Protein AF-X1B8R7-F1 (afdb_monomer_lite)

Radius of gyration: 19.75 Å; chains: 1; bounding box: 43×47×50 Å

InterPro domains:
  IPR026002 L-2-amino-thiazoline-4-carboxylic acid hydrolase-like [PF14196] (26-84)

Organism: NCBI:txid412755

Structure (mmCIF, N/CA/C/O backbone):
data_AF-X1B8R7-F1
#
_entry.id   AF-X1B8R7-F1
#
loop_
_atom_site.group_PDB
_atom_site.id
_atom_site.type_symbol
_atom_site.label_atom_id
_atom_site.label_alt_id
_atom_site.label_comp_id
_atom_site.label_asym_id
_atom_site.label_entity_id
_atom_site.label_seq_id
_atom_site.pdbx_PDB_ins_code
_atom_site.Cartn_x
_atom_site.Cartn_y
_atom_site.Cartn_z
_atom_site.occupancy
_atom_site.B_iso_or_equiv
_atom_site.auth_seq_id
_atom_site.auth_comp_id
_atom_site.auth_asym_id
_atom_site.auth_atom_id
_atom_site.pdbx_PDB_model_num
ATOM 1 N N . MET A 1 1 ? 2.877 19.236 -32.279 1.00 62.69 1 MET A N 1
ATOM 2 C CA . MET A 1 1 ? 3.979 18.248 -32.244 1.00 62.69 1 MET A CA 1
ATOM 3 C C . MET A 1 1 ? 5.195 18.823 -31.528 1.00 62.69 1 MET A C 1
ATOM 5 O O . MET A 1 1 ? 5.650 18.179 -30.599 1.00 62.69 1 MET A O 1
ATOM 9 N N . GLU A 1 2 ? 5.627 20.045 -31.859 1.00 82.81 2 GLU A N 1
ATOM 10 C CA . GLU A 1 2 ? 6.713 20.785 -31.177 1.00 82.81 2 GLU A CA 1
ATOM 11 C C . GLU A 1 2 ? 6.527 20.886 -29.648 1.00 82.81 2 GLU A C 1
ATOM 13 O O . GLU A 1 2 ? 7.369 20.405 -28.902 1.00 82.81 2 GLU A O 1
ATOM 18 N N . TYR A 1 3 ? 5.342 21.305 -29.181 1.00 85.94 3 TYR A N 1
ATOM 19 C CA . TYR A 1 3 ? 5.014 21.382 -27.745 1.00 85.94 3 TYR A CA 1
ATOM 20 C C . TYR A 1 3 ? 5.237 20.076 -26.959 1.00 85.94 3 TYR A C 1
ATOM 22 O O . TYR A 1 3 ? 5.686 20.094 -25.817 1.00 85.94 3 TYR A O 1
ATOM 30 N N . ILE A 1 4 ? 4.910 18.921 -27.552 1.00 87.62 4 ILE A N 1
ATOM 31 C CA . ILE A 1 4 ? 5.104 17.629 -26.877 1.00 87.62 4 ILE A CA 1
ATOM 32 C C . ILE A 1 4 ? 6.595 17.272 -26.820 1.00 87.62 4 ILE A C 1
ATOM 34 O O . ILE A 1 4 ? 7.027 16.690 -25.829 1.00 87.62 4 ILE A O 1
ATOM 38 N N . GLY A 1 5 ? 7.377 17.646 -27.840 1.00 88.88 5 GLY A N 1
ATOM 39 C CA . GLY A 1 5 ? 8.835 17.500 -27.840 1.00 88.88 5 GLY A CA 1
ATOM 40 C C . GLY A 1 5 ? 9.480 18.281 -26.696 1.00 88.88 5 GLY A C 1
ATOM 41 O O . GLY A 1 5 ? 10.147 17.679 -25.856 1.00 88.88 5 GLY A O 1
ATOM 42 N N . ASP A 1 6 ? 9.158 19.572 -26.580 1.00 91.88 6 ASP A N 1
ATOM 43 C CA . ASP A 1 6 ? 9.687 20.452 -25.529 1.00 91.88 6 ASP A CA 1
ATOM 44 C C . ASP A 1 6 ? 9.392 19.918 -24.118 1.00 91.88 6 ASP A C 1
ATOM 46 O O . ASP A 1 6 ? 10.252 19.921 -23.235 1.00 91.88 6 ASP A O 1
ATOM 50 N N . VAL A 1 7 ? 8.179 19.396 -23.896 1.00 89.06 7 VAL A N 1
ATOM 51 C CA . VAL A 1 7 ? 7.784 18.797 -22.610 1.00 89.06 7 VAL A CA 1
ATOM 52 C C . VAL A 1 7 ? 8.625 17.561 -22.278 1.00 89.06 7 VAL A C 1
ATOM 54 O O . VAL A 1 7 ? 8.978 17.346 -21.114 1.00 89.06 7 VAL A O 1
ATOM 57 N N . LEU A 1 8 ? 8.935 16.720 -23.266 1.00 87.75 8 LEU A N 1
ATOM 58 C CA . LEU A 1 8 ? 9.739 15.516 -23.053 1.00 87.75 8 LEU A CA 1
ATOM 59 C C . LEU A 1 8 ? 11.201 15.856 -22.745 1.00 87.75 8 LEU A C 1
ATOM 61 O O . LEU A 1 8 ? 11.797 15.212 -21.875 1.00 87.75 8 LEU A O 1
ATOM 65 N N . ASP A 1 9 ? 11.751 16.877 -23.397 1.00 91.06 9 ASP A N 1
ATOM 66 C CA . ASP A 1 9 ? 13.119 17.341 -23.158 1.00 91.06 9 ASP A CA 1
ATOM 67 C C . ASP A 1 9 ? 13.256 17.964 -21.768 1.00 91.06 9 ASP A C 1
ATOM 69 O O . ASP A 1 9 ? 14.104 17.534 -20.982 1.00 91.06 9 ASP A O 1
ATOM 73 N N . GLN A 1 10 ? 12.320 18.834 -21.378 1.00 88.19 10 GLN A N 1
ATOM 74 C CA . GLN A 1 10 ? 12.262 19.376 -20.017 1.00 88.19 10 GLN A CA 1
ATOM 75 C C . GLN A 1 10 ? 12.130 18.269 -18.961 1.00 88.19 10 GLN A C 1
ATOM 77 O O . GLN A 1 10 ? 12.821 18.278 -17.941 1.00 88.19 10 GLN A O 1
ATOM 82 N N . ARG A 1 11 ? 11.276 17.258 -19.186 1.00 85.75 11 ARG A N 1
ATOM 83 C CA . ARG A 1 11 ? 11.148 16.119 -18.255 1.00 85.75 11 ARG A CA 1
ATOM 84 C C . ARG A 1 11 ? 12.451 15.334 -18.113 1.00 85.75 11 ARG A C 1
ATOM 86 O O . ARG A 1 11 ? 12.749 14.866 -17.011 1.00 85.75 11 ARG A O 1
ATOM 93 N N . ARG A 1 12 ? 13.213 15.193 -19.199 1.00 86.06 12 ARG A N 1
ATOM 94 C CA . ARG A 1 12 ? 14.514 14.514 -19.205 1.00 86.06 12 ARG A CA 1
ATOM 95 C C . ARG A 1 12 ? 15.561 15.310 -18.430 1.00 86.06 12 ARG A C 1
ATOM 97 O O . ARG A 1 12 ? 16.251 14.727 -17.594 1.00 86.06 12 ARG A O 1
ATOM 104 N N . GLU A 1 13 ? 15.640 16.621 -18.651 1.00 90.38 13 GLU A N 1
ATOM 105 C CA . GLU A 1 13 ? 16.542 17.526 -17.925 1.00 90.38 13 GLU A CA 1
ATOM 106 C C . GLU A 1 13 ? 16.266 17.536 -16.421 1.00 90.38 13 GLU A C 1
ATOM 108 O O . GLU A 1 13 ? 17.189 17.499 -15.606 1.00 90.38 13 GLU A O 1
ATOM 113 N N . LEU A 1 14 ? 14.987 17.506 -16.041 1.00 88.44 14 LEU A N 1
ATOM 114 C CA . LEU A 1 14 ? 14.569 17.525 -14.645 1.00 88.44 14 LEU A CA 1
ATOM 115 C C . LEU A 1 14 ? 14.892 16.232 -13.887 1.00 88.44 14 LEU A C 1
ATOM 117 O O . LEU A 1 14 ? 14.830 16.252 -12.660 1.00 88.44 14 LEU A O 1
ATOM 121 N N . LYS A 1 15 ? 15.222 15.120 -14.563 1.00 82.50 15 LYS A N 1
ATOM 122 C CA . LYS A 1 15 ? 15.656 13.839 -13.956 1.00 82.50 15 LYS A CA 1
ATOM 123 C C . LYS A 1 15 ? 14.833 13.396 -12.735 1.00 82.50 15 LYS A C 1
ATOM 125 O O . LYS A 1 15 ? 15.373 12.887 -11.757 1.00 82.50 15 LYS A O 1
ATOM 130 N N . GLY A 1 16 ? 13.521 13.614 -12.758 1.00 77.06 16 GLY A N 1
ATOM 131 C CA . GLY A 1 16 ? 12.659 13.221 -11.641 1.00 77.06 16 GLY A CA 1
ATOM 132 C C . GLY A 1 16 ? 12.636 14.181 -10.440 1.00 77.06 16 GLY A C 1
ATOM 133 O O . GLY A 1 16 ? 11.981 13.866 -9.455 1.00 77.06 16 GLY A O 1
ATOM 134 N N . LYS A 1 17 ? 13.280 15.356 -10.500 1.00 81.44 17 LYS A N 1
ATOM 135 C CA . LYS A 1 17 ? 13.428 16.316 -9.381 1.00 81.44 17 LYS A CA 1
ATOM 136 C C . LYS A 1 17 ? 12.121 16.675 -8.663 1.00 81.44 17 LYS A C 1
ATOM 138 O O . LYS A 1 17 ? 12.133 16.889 -7.457 1.00 81.44 17 LYS A O 1
ATOM 143 N N . TYR A 1 18 ? 11.011 16.746 -9.394 1.00 83.38 18 TYR A N 1
ATOM 144 C CA . TYR A 1 18 ? 9.689 17.091 -8.854 1.00 83.38 18 TYR A CA 1
ATOM 145 C C . TYR A 1 18 ? 8.730 15.896 -8.772 1.00 83.38 18 TYR A C 1
ATOM 147 O O . TYR A 1 18 ? 7.546 16.068 -8.499 1.00 83.38 18 TYR A O 1
ATOM 155 N N . TYR A 1 19 ? 9.218 14.683 -9.026 1.00 81.81 19 TYR A N 1
ATOM 156 C CA . TYR A 1 19 ? 8.396 13.482 -9.001 1.00 81.81 19 TYR A CA 1
ATOM 157 C C . TYR A 1 19 ? 8.392 12.904 -7.592 1.00 81.81 19 TYR A C 1
ATOM 159 O O . TYR A 1 19 ? 9.436 12.565 -7.039 1.00 81.81 19 TYR A O 1
ATOM 167 N N . THR A 1 20 ? 7.204 12.728 -7.022 1.00 81.19 20 THR A N 1
ATOM 168 C CA . THR A 1 20 ? 7.044 11.821 -5.888 1.00 81.19 20 THR A CA 1
ATOM 169 C C . THR A 1 20 ? 7.145 10.387 -6.416 1.00 81.19 20 THR A C 1
ATOM 171 O O . THR A 1 20 ? 6.401 10.041 -7.338 1.00 81.19 20 THR A O 1
ATOM 174 N N . PRO A 1 21 ? 8.043 9.538 -5.882 1.00 84.12 21 PRO A N 1
ATOM 175 C CA . PRO A 1 21 ? 8.091 8.127 -6.256 1.00 84.12 21 PRO A CA 1
ATOM 176 C C . PRO A 1 21 ? 6.720 7.470 -6.073 1.00 84.12 21 PRO A C 1
ATOM 178 O O . PRO A 1 21 ? 5.996 7.824 -5.144 1.00 84.12 21 PRO A O 1
ATOM 181 N N . GLY A 1 22 ? 6.373 6.491 -6.914 1.00 83.88 22 GLY A N 1
ATOM 182 C CA . GLY A 1 22 ? 5.041 5.869 -6.897 1.00 83.88 22 GLY A CA 1
ATOM 183 C C . GLY A 1 22 ? 4.622 5.354 -5.514 1.00 83.88 22 GLY A C 1
ATOM 184 O O . GLY A 1 22 ? 3.498 5.597 -5.084 1.00 83.88 22 GLY A O 1
ATOM 185 N N . PHE A 1 23 ? 5.552 4.747 -4.768 1.00 84.19 23 PHE A N 1
ATOM 186 C CA . PHE A 1 23 ? 5.307 4.315 -3.388 1.00 84.19 23 PHE A CA 1
ATOM 187 C C . PHE A 1 23 ? 5.027 5.493 -2.440 1.00 84.19 23 PHE A C 1
ATOM 189 O O . PHE A 1 23 ? 4.129 5.421 -1.605 1.00 84.19 23 PHE A O 1
ATOM 196 N N . GLY A 1 24 ? 5.741 6.610 -2.607 1.00 87.62 24 GLY A N 1
ATOM 197 C CA . GLY A 1 24 ? 5.499 7.842 -1.856 1.00 87.62 24 GLY A CA 1
ATOM 198 C C . GLY A 1 24 ? 4.132 8.457 -2.162 1.00 87.62 24 GLY A C 1
ATOM 199 O O . GLY A 1 24 ? 3.434 8.877 -1.242 1.00 87.62 24 GLY A O 1
ATOM 200 N N . LEU A 1 25 ? 3.710 8.452 -3.429 1.00 89.88 25 LEU A N 1
ATOM 201 C CA . LEU A 1 25 ? 2.380 8.923 -3.823 1.00 89.88 25 LEU A CA 1
ATOM 202 C C . LEU A 1 25 ? 1.278 8.021 -3.241 1.00 89.88 25 LEU A C 1
ATOM 204 O O . LEU A 1 25 ? 0.294 8.517 -2.695 1.00 89.88 25 LEU A O 1
ATOM 208 N N . GLY A 1 26 ? 1.477 6.699 -3.281 1.00 91.62 26 GLY A N 1
ATOM 209 C CA . GLY A 1 26 ? 0.581 5.728 -2.649 1.00 91.62 26 GLY A CA 1
ATOM 210 C C . GLY A 1 26 ? 0.469 5.926 -1.134 1.00 91.62 26 GLY A C 1
ATOM 211 O O . GLY A 1 26 ? -0.635 5.929 -0.596 1.00 91.62 26 GLY A O 1
ATOM 212 N N . ALA A 1 27 ? 1.587 6.18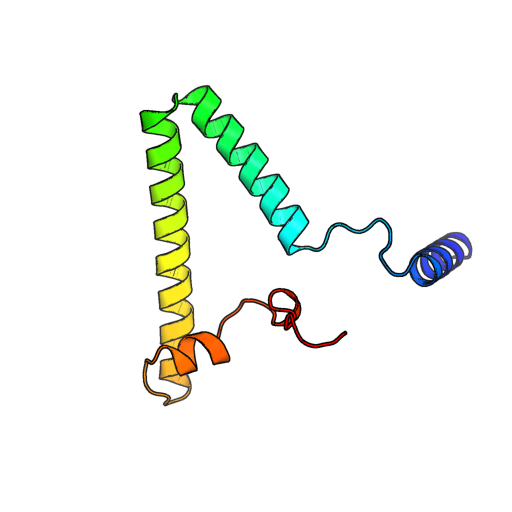1 -0.448 1.00 93.00 27 ALA A N 1
ATOM 213 C CA . ALA A 1 27 ? 1.596 6.468 0.986 1.00 93.00 27 ALA A CA 1
ATOM 214 C C . ALA A 1 27 ? 0.836 7.764 1.333 1.00 93.00 27 ALA A C 1
ATOM 216 O O . ALA A 1 27 ? 0.111 7.805 2.327 1.00 93.00 27 ALA A O 1
ATOM 217 N N . GLN A 1 28 ? 0.950 8.812 0.508 1.00 95.25 28 GLN A N 1
ATOM 218 C CA . GLN A 1 28 ? 0.183 10.054 0.681 1.00 95.25 28 GLN A CA 1
ATOM 219 C C . GLN A 1 28 ? -1.324 9.834 0.503 1.00 95.25 28 GLN A C 1
ATOM 221 O O . GLN A 1 28 ? -2.118 10.342 1.303 1.00 95.25 28 GLN A O 1
ATOM 226 N N . LEU A 1 29 ? -1.718 9.054 -0.509 1.00 96.88 29 LEU A N 1
ATOM 227 C CA . LEU A 1 29 ? -3.112 8.672 -0.730 1.00 96.88 29 LEU A CA 1
ATOM 228 C C . LEU A 1 29 ? -3.659 7.876 0.463 1.00 96.88 29 LEU A C 1
ATOM 230 O O . LEU A 1 29 ? -4.689 8.250 1.024 1.00 96.88 29 LEU A O 1
ATOM 234 N N . PHE A 1 30 ? -2.935 6.839 0.897 1.00 96.94 30 PHE A N 1
ATOM 235 C CA . PHE A 1 30 ? -3.309 6.024 2.053 1.00 96.94 30 PHE A CA 1
ATOM 236 C C . PHE A 1 30 ? -3.436 6.871 3.326 1.00 96.94 30 PHE A C 1
ATOM 238 O O . PHE A 1 30 ? -4.445 6.787 4.020 1.00 96.94 30 PHE A O 1
ATOM 245 N N . SER A 1 31 ? -2.466 7.751 3.602 1.00 97.62 31 SER A N 1
ATOM 246 C CA . SER A 1 31 ? -2.507 8.649 4.763 1.00 97.62 31 SER A CA 1
ATOM 247 C C . SER A 1 31 ? -3.725 9.571 4.736 1.00 97.62 31 SER A C 1
ATOM 249 O O . SER A 1 31 ? -4.379 9.771 5.759 1.00 97.62 31 SER A O 1
ATOM 251 N N . THR A 1 32 ? -4.052 10.122 3.566 1.00 98.31 32 THR A N 1
ATOM 252 C CA . THR A 1 32 ? -5.233 10.974 3.397 1.00 98.31 32 THR A CA 1
ATOM 253 C C . THR A 1 32 ? -6.510 10.188 3.682 1.00 98.31 32 THR A C 1
ATOM 255 O O . THR A 1 32 ? -7.321 10.626 4.496 1.00 98.31 32 THR A O 1
ATOM 258 N N . MET A 1 33 ? -6.665 8.999 3.096 1.00 98.31 33 MET A N 1
ATOM 259 C CA . MET A 1 33 ? -7.814 8.129 3.366 1.00 98.31 33 MET A CA 1
ATOM 260 C C . MET A 1 33 ? -7.932 7.757 4.848 1.00 98.31 33 MET A C 1
ATOM 262 O O . MET A 1 33 ? -8.996 7.944 5.435 1.00 98.31 33 MET A O 1
ATOM 266 N N . ALA A 1 34 ? -6.843 7.298 5.467 1.00 98.19 34 ALA A N 1
ATOM 267 C CA . ALA A 1 34 ? -6.802 6.920 6.877 1.00 98.19 34 ALA A CA 1
ATOM 268 C C . ALA A 1 34 ? -7.250 8.072 7.791 1.00 98.19 34 ALA A C 1
ATOM 270 O O . ALA A 1 34 ? -8.093 7.886 8.668 1.00 98.19 34 ALA A O 1
ATOM 271 N N . LYS A 1 35 ? -6.770 9.297 7.533 1.00 98.44 35 LYS A N 1
ATOM 272 C CA . LYS A 1 35 ? -7.211 10.499 8.260 1.00 98.44 35 LYS A CA 1
ATOM 273 C C . LYS A 1 35 ? -8.713 10.731 8.133 1.00 98.44 35 LYS A C 1
ATOM 275 O O . LYS A 1 35 ? -9.351 11.098 9.115 1.00 98.44 35 LYS A O 1
ATOM 280 N N . HIS A 1 36 ? -9.282 10.541 6.944 1.00 98.62 36 HIS A N 1
ATOM 281 C CA . HIS A 1 36 ? -10.721 10.694 6.734 1.00 98.62 36 HIS A CA 1
ATOM 282 C C . HIS A 1 36 ? -11.536 9.628 7.474 1.00 98.62 36 HIS A C 1
ATOM 284 O O . HIS A 1 36 ? -12.563 9.970 8.061 1.00 98.62 36 HIS A O 1
ATOM 290 N N . VAL A 1 37 ? -11.067 8.378 7.493 1.00 98.62 37 VAL A N 1
ATOM 291 C CA . VAL A 1 37 ? -11.699 7.278 8.238 1.00 98.62 37 VAL A CA 1
ATOM 292 C C . VAL A 1 37 ? -11.694 7.572 9.738 1.00 98.62 37 VAL A C 1
ATOM 294 O O . VAL A 1 37 ? -12.759 7.635 10.348 1.00 98.62 37 VAL A O 1
ATOM 297 N N . VAL A 1 38 ? -10.525 7.872 10.313 1.00 98.56 38 VAL A N 1
ATOM 298 C CA . VAL A 1 38 ? -10.389 8.195 11.744 1.00 98.56 38 VAL A CA 1
ATOM 299 C C . VAL A 1 38 ? -11.192 9.438 12.119 1.00 98.56 38 VAL A C 1
ATOM 301 O O . VAL A 1 38 ? -11.874 9.457 13.138 1.00 98.56 38 VAL A O 1
ATOM 304 N N . LYS A 1 39 ? -11.196 10.477 11.276 1.00 98.56 39 LYS A N 1
ATOM 305 C CA . LYS A 1 39 ? -12.016 11.675 11.510 1.00 98.56 39 LYS A CA 1
ATOM 306 C C . LYS A 1 39 ? -13.514 11.357 11.562 1.00 98.56 39 LYS A C 1
ATOM 308 O O . LYS A 1 39 ? -14.253 12.062 12.246 1.00 98.56 39 LYS A O 1
ATOM 313 N N . LYS A 1 40 ? -13.975 10.356 10.806 1.00 98.62 40 LYS A N 1
ATOM 314 C CA . LYS A 1 40 ? -15.395 10.005 10.696 1.00 98.62 40 LYS A CA 1
ATOM 315 C C . LYS A 1 40 ? -15.862 9.047 11.794 1.00 98.62 40 LYS A C 1
ATOM 317 O O . LYS A 1 40 ? -16.978 9.229 12.271 1.00 98.62 40 LYS A O 1
ATOM 322 N N . LEU A 1 41 ? -15.044 8.058 12.147 1.00 98.44 41 LEU A N 1
ATOM 323 C CA . LEU A 1 41 ? -15.387 6.975 13.082 1.00 98.44 41 LEU A CA 1
ATOM 324 C C . LEU A 1 41 ? -14.808 7.186 14.491 1.00 98.44 41 LEU A C 1
ATOM 326 O O . LEU A 1 41 ? -15.191 6.514 15.438 1.00 98.44 41 LEU A O 1
ATOM 330 N N . GLY A 1 42 ? -13.900 8.147 14.647 1.00 98.44 42 GLY A N 1
ATOM 331 C CA . GLY A 1 42 ? -13.122 8.329 15.865 1.00 98.44 42 GLY A CA 1
ATOM 332 C C . GLY A 1 42 ? -11.863 7.451 15.890 1.00 98.44 42 GLY A C 1
ATOM 333 O O . GLY A 1 42 ? -11.681 6.600 15.015 1.00 98.44 42 GLY A O 1
ATOM 334 N N . PRO A 1 43 ? -10.966 7.677 16.868 1.00 97.12 43 PRO A N 1
ATOM 335 C CA . PRO A 1 43 ? -9.682 6.981 16.946 1.00 97.12 43 PRO A CA 1
ATOM 336 C C . PRO A 1 43 ? -9.827 5.463 17.052 1.00 97.12 43 PRO A C 1
ATOM 338 O O . PRO A 1 43 ? -9.243 4.748 16.254 1.00 97.12 43 PRO A O 1
ATOM 341 N N . GLU A 1 44 ? -10.653 4.965 17.972 1.00 98.19 44 GLU A N 1
ATOM 342 C CA . GLU A 1 44 ? -10.750 3.528 18.249 1.00 98.19 44 GLU A CA 1
ATOM 343 C C . GLU A 1 44 ? -11.323 2.733 17.065 1.00 98.19 44 GLU A C 1
ATOM 345 O O . GLU A 1 44 ? -10.657 1.856 16.517 1.00 98.19 44 GLU A O 1
ATOM 350 N N . GLU A 1 45 ? -12.541 3.057 16.624 1.00 98.44 45 GLU A N 1
ATOM 351 C CA . GLU A 1 45 ? -13.195 2.347 15.518 1.00 98.44 45 GLU A CA 1
ATOM 352 C C . GLU A 1 45 ? -12.469 2.584 14.185 1.00 98.44 45 GLU A C 1
ATOM 354 O O . GLU A 1 45 ? -12.282 1.656 13.398 1.00 98.44 45 GLU A O 1
ATOM 359 N N . GLY A 1 46 ? -12.005 3.813 13.940 1.00 98.56 46 GLY A N 1
ATOM 360 C CA . GLY A 1 46 ? -11.292 4.160 12.717 1.00 98.56 46 GLY A CA 1
ATOM 361 C C . GLY A 1 46 ? -9.942 3.457 12.585 1.00 98.56 46 GLY A C 1
ATOM 362 O O . GLY A 1 46 ? -9.633 2.946 11.509 1.00 98.56 46 GLY A O 1
ATOM 363 N N . GLU A 1 47 ? -9.140 3.408 13.653 1.00 98.38 47 GLU A N 1
ATOM 364 C CA . GLU A 1 47 ? -7.850 2.707 13.641 1.00 98.38 47 GLU A CA 1
ATOM 365 C C . GLU A 1 47 ? -8.030 1.193 13.516 1.00 98.38 47 GLU A C 1
ATOM 367 O O . GLU A 1 47 ? -7.303 0.568 12.741 1.00 98.38 47 GLU A O 1
ATOM 372 N N . ASN A 1 48 ? -9.026 0.615 14.198 1.00 98.62 48 ASN A N 1
ATOM 373 C CA . ASN A 1 48 ? -9.350 -0.806 14.063 1.00 98.62 48 ASN A CA 1
ATOM 374 C C . ASN A 1 48 ? -9.757 -1.153 12.625 1.00 98.62 48 ASN A C 1
ATOM 376 O O . ASN A 1 48 ? -9.191 -2.074 12.042 1.00 98.62 48 ASN A O 1
ATOM 380 N N . LEU A 1 49 ? -10.637 -0.360 12.003 1.00 98.56 49 LEU A N 1
ATOM 381 C CA . LEU A 1 49 ? -11.041 -0.583 10.612 1.00 98.56 49 LEU A CA 1
ATOM 382 C C . LEU A 1 49 ? -9.854 -0.499 9.639 1.00 98.56 49 LEU A C 1
ATOM 384 O O . LEU A 1 49 ? -9.741 -1.300 8.711 1.00 98.56 49 LEU A O 1
ATOM 388 N N . ILE A 1 50 ? -8.956 0.471 9.835 1.00 98.44 50 ILE A N 1
ATOM 389 C CA . ILE A 1 50 ? -7.748 0.597 9.008 1.00 98.44 50 ILE A CA 1
ATOM 390 C C . ILE A 1 50 ? -6.841 -0.620 9.195 1.00 98.44 50 ILE A C 1
ATOM 392 O O . ILE A 1 50 ? -6.303 -1.131 8.212 1.00 98.44 50 ILE A O 1
ATOM 396 N N . LYS A 1 51 ? -6.658 -1.080 10.436 1.00 98.19 51 LYS A N 1
ATOM 397 C CA . LYS A 1 51 ? -5.845 -2.256 10.745 1.00 98.19 51 LYS A CA 1
ATOM 398 C C . LYS A 1 51 ? -6.390 -3.499 10.043 1.00 98.19 51 LYS A C 1
ATOM 400 O O . LYS A 1 51 ? -5.614 -4.177 9.373 1.00 98.19 51 LYS A O 1
ATOM 405 N N . ASP A 1 52 ? -7.694 -3.739 10.137 1.00 98.44 52 ASP A N 1
ATOM 406 C CA . ASP A 1 52 ? -8.348 -4.888 9.508 1.00 98.44 52 ASP A CA 1
ATOM 407 C C . ASP A 1 52 ? -8.167 -4.860 7.984 1.00 98.44 52 ASP A C 1
ATOM 409 O O . ASP A 1 52 ? -7.758 -5.855 7.385 1.00 98.44 52 ASP A O 1
ATOM 413 N N . ALA A 1 53 ? -8.350 -3.694 7.356 1.00 98.19 53 ALA A N 1
ATOM 414 C CA . ALA A 1 53 ? -8.151 -3.531 5.915 1.00 98.19 53 ALA A CA 1
ATOM 415 C C . ALA A 1 53 ? -6.690 -3.772 5.480 1.00 98.19 53 ALA A C 1
ATOM 417 O O . ALA A 1 53 ? -6.427 -4.366 4.431 1.00 98.19 53 ALA A O 1
ATOM 418 N N . VAL A 1 54 ? -5.717 -3.313 6.276 1.00 97.56 54 VAL A N 1
ATOM 419 C CA . VAL A 1 54 ? -4.286 -3.543 6.010 1.00 97.56 54 VAL A CA 1
ATOM 420 C C . VAL A 1 54 ? -3.928 -5.021 6.175 1.00 97.56 54 VAL A C 1
ATOM 422 O O . VAL A 1 54 ? -3.158 -5.557 5.372 1.00 97.56 54 VAL A O 1
ATOM 425 N N . GLU A 1 55 ? -4.482 -5.686 7.188 1.00 98.19 55 GLU A N 1
ATOM 426 C CA . GLU A 1 55 ? -4.284 -7.114 7.426 1.00 98.19 55 GLU A CA 1
ATOM 427 C C . GLU A 1 55 ? -4.876 -7.955 6.292 1.00 98.19 55 GLU A C 1
ATOM 429 O O . GLU A 1 55 ? -4.176 -8.803 5.733 1.00 98.19 55 GLU A O 1
ATOM 434 N N . GLU A 1 56 ? -6.110 -7.665 5.877 1.00 98.31 56 GLU A N 1
ATOM 435 C CA . G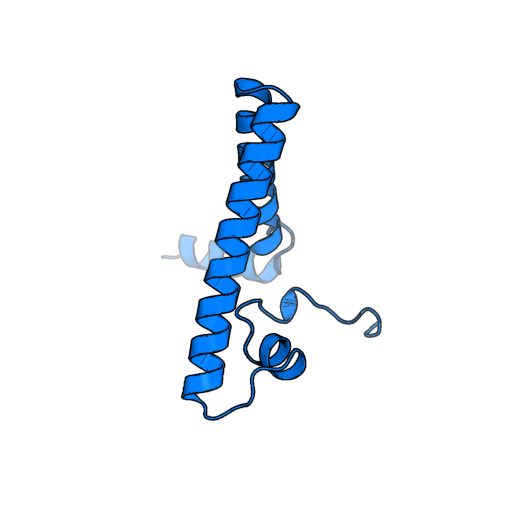LU A 1 56 ? -6.767 -8.315 4.742 1.00 98.31 56 GLU A CA 1
ATOM 436 C C . GLU A 1 56 ? -5.920 -8.190 3.469 1.00 98.31 56 GLU A C 1
ATOM 438 O O . GLU A 1 56 ? -5.548 -9.202 2.863 1.00 98.31 56 GLU A O 1
ATOM 443 N N . PHE A 1 57 ? -5.505 -6.967 3.120 1.00 96.56 57 PHE A N 1
ATOM 444 C CA . PHE A 1 57 ? -4.633 -6.726 1.970 1.00 96.56 57 PHE A CA 1
ATOM 445 C C . PHE A 1 57 ? -3.324 -7.527 2.055 1.00 96.56 57 PHE A C 1
ATOM 447 O O . PHE A 1 57 ? -2.893 -8.146 1.073 1.00 96.56 57 PHE A O 1
ATOM 454 N N . GLY A 1 58 ? -2.680 -7.534 3.226 1.00 94.81 58 GLY A N 1
ATOM 455 C CA . GLY A 1 58 ? -1.434 -8.259 3.465 1.00 94.81 58 GLY A CA 1
ATOM 456 C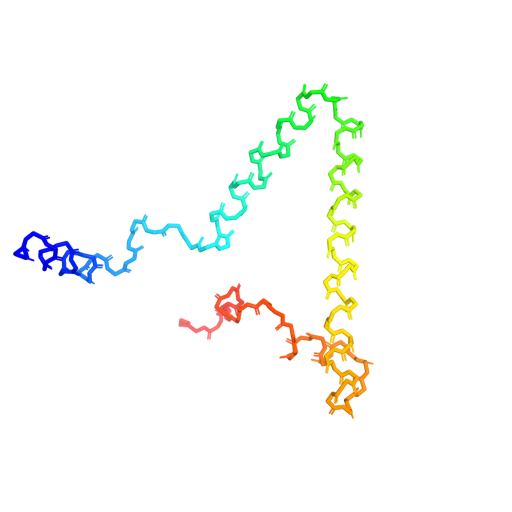 C . GLY A 1 58 ? -1.589 -9.774 3.313 1.00 94.81 58 GLY A C 1
ATOM 457 O O . GLY A 1 58 ? -0.745 -10.421 2.682 1.00 94.81 58 GLY A O 1
ATOM 458 N N . LEU A 1 59 ? -2.681 -10.335 3.834 1.00 97.00 59 LEU A N 1
ATOM 459 C CA . LEU A 1 59 ? -3.001 -11.758 3.742 1.00 97.00 59 LEU A CA 1
ATOM 460 C C . LEU A 1 59 ? -3.289 -12.178 2.301 1.00 97.00 59 LEU A C 1
ATOM 462 O O . LEU A 1 59 ? -2.737 -13.176 1.834 1.00 97.00 59 LEU A O 1
ATOM 466 N N . GLU A 1 60 ? -4.103 -11.419 1.569 1.00 97.12 60 GLU A N 1
ATOM 467 C CA . GLU A 1 60 ? -4.369 -11.692 0.155 1.00 97.12 60 GLU A CA 1
ATOM 468 C C . GLU A 1 60 ? -3.101 -11.617 -0.693 1.00 97.12 60 GLU A C 1
ATOM 470 O O . GLU A 1 60 ? -2.832 -12.493 -1.520 1.00 97.12 60 GLU A O 1
ATOM 475 N N . ARG A 1 61 ? -2.276 -10.592 -0.457 1.00 95.12 61 ARG A N 1
ATOM 476 C CA . ARG A 1 61 ? -0.978 -10.448 -1.115 1.00 95.12 61 ARG A CA 1
ATOM 477 C C . ARG A 1 61 ? -0.073 -11.645 -0.824 1.00 95.12 61 ARG A C 1
ATOM 479 O O . ARG A 1 61 ? 0.521 -12.205 -1.746 1.00 95.12 61 ARG A O 1
ATOM 486 N N . GLY A 1 62 ? 0.004 -12.073 0.435 1.00 94.44 62 GLY A N 1
ATOM 487 C CA . GLY A 1 62 ? 0.756 -13.257 0.844 1.00 94.44 62 GLY A CA 1
ATOM 488 C C . GLY A 1 62 ? 0.276 -14.536 0.151 1.00 94.44 62 GLY A C 1
ATOM 489 O O . GLY A 1 62 ? 1.108 -15.304 -0.336 1.00 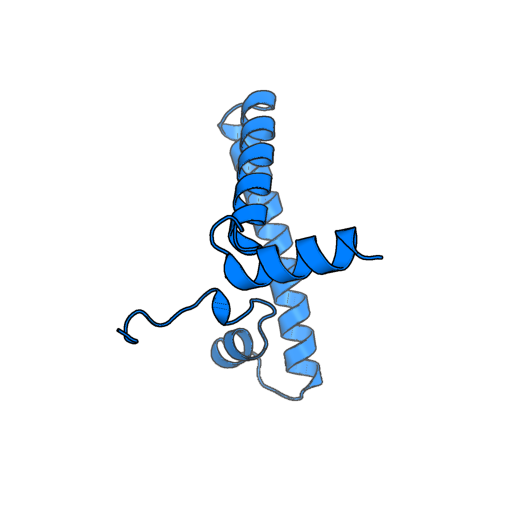94.44 62 GLY A O 1
ATOM 490 N N . LYS A 1 63 ? -1.045 -14.735 0.039 1.00 96.44 63 LYS A N 1
ATOM 491 C CA . LYS A 1 63 ? -1.652 -15.872 -0.678 1.00 96.44 63 LYS A CA 1
ATOM 492 C C . LYS A 1 63 ? -1.231 -15.898 -2.149 1.00 96.44 63 LYS A C 1
ATOM 494 O O . LYS A 1 63 ? -0.707 -16.917 -2.595 1.00 96.44 63 LYS A O 1
ATOM 499 N N . ARG A 1 64 ? -1.337 -14.770 -2.864 1.00 96.38 64 ARG A N 1
ATOM 500 C CA . ARG A 1 64 ? -0.921 -14.665 -4.278 1.00 96.38 64 ARG A CA 1
ATOM 501 C C . ARG A 1 64 ? 0.560 -14.998 -4.480 1.00 96.38 64 ARG A C 1
ATOM 503 O O . ARG A 1 64 ? 0.922 -15.724 -5.406 1.00 96.38 64 ARG A O 1
ATOM 510 N N . ILE A 1 65 ? 1.435 -14.506 -3.597 1.00 95.94 65 ILE A N 1
ATOM 511 C CA . ILE A 1 65 ? 2.871 -14.828 -3.647 1.00 95.94 65 ILE A CA 1
ATOM 512 C C . ILE A 1 65 ? 3.089 -16.324 -3.388 1.00 95.94 65 ILE A C 1
ATOM 514 O O . ILE A 1 65 ? 3.846 -16.969 -4.113 1.00 95.94 65 ILE A O 1
ATOM 518 N N . ALA A 1 66 ? 2.419 -16.899 -2.388 1.00 96.62 66 ALA A N 1
ATOM 519 C CA . ALA A 1 66 ? 2.536 -18.318 -2.071 1.00 96.62 66 ALA A CA 1
ATOM 520 C C . ALA A 1 66 ? 2.079 -19.215 -3.235 1.00 96.62 66 ALA A C 1
ATOM 522 O O . ALA A 1 66 ? 2.754 -20.197 -3.544 1.00 96.62 66 ALA A O 1
ATOM 523 N N . GLU A 1 67 ? 0.979 -18.872 -3.904 1.00 97.25 67 GLU A N 1
ATOM 524 C CA . GLU A 1 67 ? 0.489 -19.564 -5.102 1.00 97.25 67 GLU A CA 1
ATOM 525 C C . GLU A 1 67 ? 1.514 -19.515 -6.238 1.00 97.25 67 GLU A C 1
ATOM 527 O O . GLU A 1 67 ? 1.863 -20.557 -6.795 1.00 97.25 67 GLU A O 1
ATOM 532 N N . LYS A 1 68 ? 2.083 -18.335 -6.513 1.00 96.25 68 LYS A N 1
ATOM 533 C CA . LYS A 1 68 ? 3.153 -18.161 -7.507 1.00 96.25 68 LYS A CA 1
ATOM 534 C C . LYS A 1 68 ? 4.377 -19.023 -7.187 1.00 96.25 68 LYS A C 1
ATOM 536 O O . LYS A 1 68 ? 4.896 -19.710 -8.061 1.00 96.25 68 LYS A O 1
ATOM 541 N N . VAL A 1 69 ? 4.837 -19.015 -5.935 1.00 97.31 69 VAL A N 1
ATOM 542 C CA . VAL A 1 69 ? 5.999 -19.804 -5.488 1.00 97.31 69 VAL A CA 1
ATOM 543 C C . VAL A 1 69 ? 5.738 -21.307 -5.641 1.00 97.31 69 VAL A C 1
ATOM 545 O O . VAL A 1 69 ? 6.602 -22.026 -6.148 1.00 97.31 69 VAL A O 1
ATOM 548 N N . LYS A 1 70 ? 4.539 -21.775 -5.266 1.00 97.62 70 LYS A N 1
ATOM 549 C CA . LYS A 1 70 ? 4.122 -23.176 -5.442 1.00 97.62 70 LYS A CA 1
ATOM 550 C C . LYS A 1 70 ? 4.065 -23.576 -6.914 1.00 97.62 70 LYS A C 1
ATOM 552 O O . LYS A 1 70 ? 4.582 -24.634 -7.259 1.00 97.62 70 LYS A O 1
ATOM 557 N N . ALA A 1 71 ? 3.497 -22.733 -7.778 1.00 97.69 71 ALA A N 1
ATOM 558 C CA . ALA A 1 71 ? 3.410 -22.988 -9.218 1.00 97.69 71 ALA A CA 1
ATOM 559 C C . ALA A 1 71 ? 4.794 -23.132 -9.880 1.00 97.69 71 ALA A C 1
ATOM 561 O O . ALA A 1 71 ? 4.943 -23.852 -10.862 1.00 97.69 71 ALA A O 1
ATOM 562 N N . LEU A 1 72 ? 5.825 -22.503 -9.306 1.00 97.06 72 LEU A N 1
ATOM 563 C CA . LEU A 1 72 ? 7.222 -22.623 -9.736 1.00 97.06 72 LEU A CA 1
ATOM 564 C C . LEU A 1 72 ? 7.963 -23.830 -9.120 1.00 97.06 72 LEU A C 1
ATOM 566 O O . LEU A 1 72 ? 9.180 -23.949 -9.284 1.00 97.06 72 LEU A O 1
ATOM 570 N N . GLY A 1 73 ? 7.271 -24.696 -8.369 1.00 97.81 73 GLY A N 1
ATOM 571 C CA . GLY A 1 73 ? 7.861 -25.863 -7.705 1.00 97.81 73 GLY A CA 1
ATOM 572 C C . GLY A 1 73 ? 8.862 -25.505 -6.602 1.00 97.81 73 GLY A C 1
ATOM 573 O O . GLY A 1 73 ? 9.762 -26.288 -6.296 1.00 97.81 73 GLY A O 1
ATOM 574 N N . LYS A 1 74 ? 8.767 -24.298 -6.029 1.00 97.00 74 LYS A N 1
ATOM 575 C CA . LYS A 1 74 ? 9.675 -23.817 -4.981 1.00 97.00 74 LYS A CA 1
ATOM 576 C C . LYS A 1 74 ? 9.040 -23.986 -3.593 1.00 97.00 74 LYS A C 1
ATOM 578 O O . LYS A 1 74 ? 7.826 -23.845 -3.453 1.00 97.00 74 LYS A O 1
ATOM 583 N N . PRO 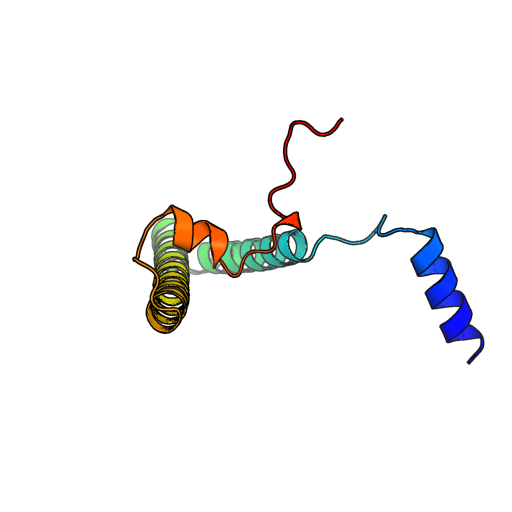A 1 75 ? 9.836 -24.245 -2.538 1.00 97.00 75 PRO A N 1
ATOM 584 C CA . PRO A 1 75 ? 9.305 -24.356 -1.183 1.00 97.00 75 PRO A CA 1
ATOM 585 C C . PRO A 1 75 ? 8.811 -23.000 -0.668 1.00 97.00 75 PRO A C 1
ATOM 587 O O . PRO A 1 75 ? 9.450 -21.967 -0.899 1.00 97.00 75 PRO A O 1
ATOM 590 N N . LEU A 1 76 ? 7.714 -22.997 0.090 1.00 96.12 76 LEU A N 1
ATOM 591 C CA . LEU A 1 76 ? 7.293 -21.808 0.829 1.00 96.12 76 LEU A CA 1
ATOM 592 C C . LEU A 1 76 ? 8.330 -21.513 1.914 1.00 96.12 76 LEU A C 1
ATOM 594 O O . LEU A 1 76 ? 8.520 -22.286 2.846 1.00 96.12 76 LEU A O 1
ATOM 598 N N . SER A 1 77 ? 9.036 -20.403 1.758 1.00 94.88 77 SER A N 1
ATOM 599 C CA . SER A 1 77 ? 10.065 -19.950 2.688 1.00 94.88 77 SER A CA 1
ATOM 600 C C . SER A 1 77 ? 10.137 -18.434 2.645 1.00 94.88 77 SER A C 1
ATOM 602 O O . SER A 1 77 ? 9.799 -17.827 1.627 1.00 94.88 77 SER A O 1
ATOM 604 N N . PHE A 1 78 ? 10.635 -17.820 3.717 1.00 89.62 78 PHE A N 1
ATOM 605 C CA . PHE A 1 78 ? 10.844 -16.373 3.756 1.00 89.62 78 PHE A CA 1
ATOM 606 C C . PHE A 1 78 ? 11.772 -15.888 2.628 1.00 89.62 78 PHE A C 1
ATOM 608 O O . PHE A 1 78 ? 11.500 -14.878 1.986 1.00 89.62 78 PHE A O 1
ATOM 615 N N . LYS A 1 79 ? 12.808 -16.673 2.296 1.00 92.75 79 LYS A N 1
ATOM 616 C CA . LYS A 1 79 ? 13.686 -16.410 1.146 1.00 92.75 79 LYS A CA 1
ATOM 617 C C . LYS A 1 79 ? 12.900 -16.313 -0.163 1.00 92.75 79 LYS A C 1
ATOM 619 O O . LYS A 1 79 ? 13.064 -15.348 -0.900 1.00 92.75 79 LYS A O 1
ATOM 624 N N . ASN A 1 80 ? 12.045 -17.294 -0.458 1.00 93.81 80 ASN A N 1
ATOM 625 C CA . ASN A 1 80 ? 11.249 -17.264 -1.686 1.00 93.81 80 ASN A CA 1
ATOM 626 C C . ASN A 1 80 ? 10.169 -16.176 -1.638 1.00 93.81 80 ASN A C 1
ATOM 628 O O . ASN A 1 80 ? 9.883 -15.574 -2.664 1.00 93.81 80 ASN A O 1
ATOM 632 N N . TRP A 1 81 ? 9.626 -15.845 -0.466 1.00 89.94 81 TRP A N 1
ATOM 633 C CA . TRP A 1 81 ? 8.744 -14.686 -0.343 1.00 89.94 81 TRP A CA 1
ATOM 634 C C . TRP A 1 81 ? 9.446 -13.389 -0.766 1.00 89.94 81 TRP A C 1
ATOM 636 O O . TRP A 1 81 ? 8.887 -12.650 -1.565 1.00 89.94 81 TRP A O 1
ATOM 646 N N . LEU A 1 82 ? 10.686 -13.151 -0.316 1.00 88.00 82 LEU A N 1
ATOM 647 C CA . LEU A 1 82 ? 11.472 -11.976 -0.714 1.00 88.00 82 LEU A CA 1
ATOM 648 C C . LEU A 1 82 ? 11.792 -11.968 -2.216 1.00 88.00 82 LEU A C 1
ATOM 650 O O . LEU A 1 82 ? 11.617 -10.947 -2.872 1.00 88.00 82 LEU A O 1
ATOM 654 N N . VAL A 1 83 ? 12.230 -13.105 -2.765 1.00 90.50 83 VAL A N 1
ATOM 655 C CA . VAL A 1 83 ? 12.639 -13.226 -4.178 1.00 90.50 83 VAL A CA 1
ATOM 656 C C . VAL A 1 83 ? 11.463 -13.061 -5.143 1.00 90.50 83 VAL A C 1
ATOM 658 O O . VAL A 1 83 ? 11.622 -12.463 -6.203 1.00 90.50 83 VAL A O 1
ATOM 661 N N . TYR A 1 84 ? 10.292 -13.602 -4.802 1.00 92.31 84 TYR A N 1
ATOM 662 C CA . TYR A 1 84 ? 9.113 -13.603 -5.679 1.00 92.31 84 TYR A CA 1
ATOM 663 C C . TYR A 1 84 ? 8.054 -12.567 -5.280 1.00 92.31 84 TYR A C 1
ATOM 665 O O . TYR A 1 84 ? 6.953 -12.583 -5.841 1.00 92.31 84 TYR A O 1
ATOM 673 N N . SER A 1 85 ? 8.399 -11.681 -4.341 1.00 88.69 85 SER A N 1
ATOM 674 C CA . SER A 1 85 ? 7.613 -10.521 -3.922 1.00 88.69 85 SER A CA 1
ATOM 675 C C . SER A 1 85 ? 7.246 -9.634 -5.117 1.00 88.69 85 SER A C 1
ATOM 677 O O . SER A 1 85 ? 7.988 -9.536 -6.091 1.00 88.69 85 SER A O 1
ATOM 679 N N . ASP A 1 86 ? 6.097 -8.969 -5.032 1.00 86.75 86 ASP A N 1
ATOM 680 C CA . ASP A 1 86 ? 5.620 -7.974 -6.006 1.00 86.75 86 ASP A CA 1
ATOM 681 C C . ASP A 1 86 ? 6.057 -6.531 -5.667 1.00 86.75 86 ASP A C 1
ATOM 683 O O . ASP A 1 86 ? 5.673 -5.591 -6.361 1.00 86.75 86 ASP A O 1
ATOM 687 N N . ILE A 1 87 ? 6.867 -6.340 -4.616 1.00 82.56 87 ILE A N 1
ATOM 688 C CA . ILE A 1 87 ? 7.451 -5.034 -4.289 1.00 82.56 87 ILE A CA 1
ATOM 689 C C . ILE A 1 87 ? 8.735 -4.853 -5.090 1.00 82.56 87 ILE A C 1
ATOM 691 O O . ILE A 1 87 ? 9.659 -5.660 -4.991 1.00 82.56 87 ILE A O 1
ATOM 695 N N . ASP A 1 88 ? 8.807 -3.754 -5.837 1.00 79.44 88 ASP A N 1
ATOM 696 C CA . ASP A 1 88 ? 9.995 -3.394 -6.600 1.00 79.44 88 ASP A CA 1
ATOM 697 C C . ASP A 1 88 ? 11.200 -3.162 -5.671 1.00 79.44 88 ASP A C 1
ATOM 699 O O . ASP A 1 88 ? 11.125 -2.418 -4.687 1.00 79.44 88 ASP A O 1
ATOM 703 N N . THR A 1 89 ? 12.324 -3.783 -6.024 1.00 74.06 89 THR A N 1
ATOM 704 C CA . THR A 1 89 ? 13.637 -3.628 -5.388 1.00 74.06 89 THR A CA 1
ATOM 705 C C . THR A 1 89 ? 14.107 -2.178 -5.262 1.00 74.06 89 THR A C 1
ATOM 707 O O . THR A 1 89 ? 14.859 -1.876 -4.337 1.00 74.06 89 THR A O 1
ATOM 710 N N . ILE A 1 90 ? 13.631 -1.255 -6.109 1.00 73.81 90 ILE A N 1
ATOM 711 C CA . ILE A 1 90 ? 13.941 0.179 -5.993 1.00 73.81 90 ILE A CA 1
ATOM 712 C C . ILE A 1 90 ? 13.493 0.776 -4.650 1.00 73.81 90 ILE A C 1
ATOM 714 O O . ILE A 1 90 ? 14.071 1.764 -4.195 1.00 73.81 90 ILE A O 1
ATOM 718 N N . ASN A 1 91 ? 12.499 0.167 -3.993 1.00 69.94 91 ASN A N 1
ATOM 719 C CA . ASN A 1 91 ? 12.030 0.580 -2.670 1.00 69.94 91 ASN A CA 1
ATOM 720 C C . ASN A 1 91 ? 12.985 0.153 -1.541 1.00 69.94 91 ASN A C 1
ATOM 722 O O . ASN A 1 91 ? 12.893 0.677 -0.436 1.00 69.94 91 ASN A O 1
ATOM 726 N N . PHE A 1 92 ? 13.917 -0.764 -1.811 1.00 68.81 92 PHE A N 1
ATOM 727 C CA . PHE A 1 92 ? 14.867 -1.315 -0.845 1.00 68.81 92 PHE A CA 1
ATOM 728 C C . PHE A 1 92 ? 16.311 -0.954 -1.215 1.00 68.81 92 PHE A C 1
ATOM 730 O O . PHE A 1 92 ? 17.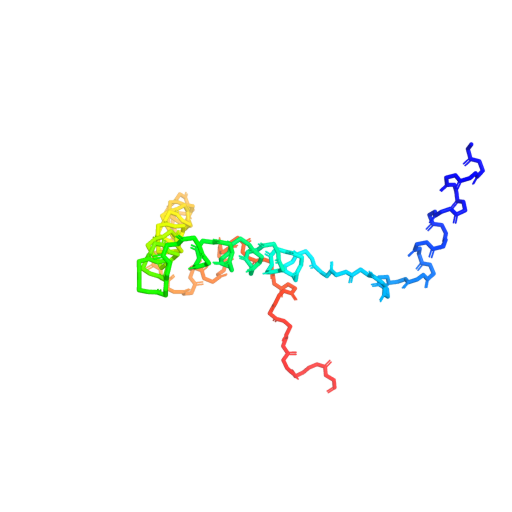179 -1.826 -1.277 1.00 68.81 92 PHE A O 1
ATOM 737 N N . LYS A 1 93 ? 16.587 0.330 -1.490 1.00 63.62 93 LYS A N 1
ATOM 738 C CA . LYS A 1 93 ? 17.960 0.777 -1.775 1.00 63.62 93 LYS A CA 1
ATOM 739 C C . LYS A 1 93 ? 18.896 0.384 -0.618 1.00 63.62 93 LYS A C 1
ATOM 741 O O . LYS A 1 93 ? 18.622 0.773 0.519 1.00 63.62 93 LYS A O 1
ATOM 746 N N . PRO A 1 94 ? 19.993 -0.353 -0.881 1.00 57.09 94 PRO A N 1
ATOM 747 C CA . PRO A 1 94 ? 20.983 -0.664 0.139 1.00 57.09 94 PRO A CA 1
ATOM 748 C C . PRO A 1 94 ? 21.555 0.627 0.726 1.00 57.09 94 PRO A C 1
ATOM 750 O O . PRO A 1 94 ? 21.928 1.539 -0.011 1.00 57.09 94 PRO A O 1
ATOM 753 N N . ILE A 1 95 ? 21.669 0.680 2.053 1.00 56.28 95 ILE A N 1
ATOM 754 C CA . ILE A 1 95 ? 22.272 1.810 2.779 1.00 56.28 95 ILE A CA 1
ATOM 755 C C . ILE A 1 95 ? 23.774 1.961 2.426 1.00 56.28 95 ILE A C 1
ATOM 757 O O . ILE A 1 95 ? 24.365 3.002 2.673 1.00 56.28 95 ILE A O 1
ATOM 761 N N . SER A 1 96 ? 24.397 0.957 1.795 1.00 53.28 96 SER A N 1
ATOM 762 C CA . SER A 1 96 ? 25.849 0.860 1.589 1.00 53.28 96 SER A CA 1
ATOM 763 C C . SER A 1 96 ? 26.340 1.131 0.158 1.00 53.28 96 SER A C 1
ATOM 765 O O . SER A 1 96 ? 27.303 0.505 -0.280 1.00 53.28 96 SER A O 1
ATOM 767 N N . SER A 1 97 ? 25.694 2.012 -0.602 1.00 46.09 97 SER A N 1
ATOM 768 C CA . SER A 1 97 ? 26.178 2.392 -1.946 1.00 46.09 97 SER A CA 1
ATOM 769 C C . SER A 1 97 ? 26.308 3.908 -2.109 1.00 46.09 97 SER A C 1
ATOM 771 O O . SER A 1 97 ? 25.784 4.499 -3.052 1.00 46.09 97 SER A O 1
ATOM 773 N N . THR A 1 98 ? 27.021 4.506 -1.155 1.00 44.50 98 THR A N 1
ATOM 774 C CA . THR A 1 98 ? 27.696 5.810 -1.251 1.00 44.50 98 THR A CA 1
ATOM 775 C C . THR A 1 98 ? 29.148 5.620 -0.878 1.00 44.50 98 THR A C 1
ATOM 777 O O . THR A 1 98 ? 29.374 4.899 0.121 1.00 44.50 98 THR A O 1
#

Secondary structure (DSSP, 8-state):
-HHHHHHHHHHHHTTTTTPPPHHHHHHHHHHHHHHHHHHHH-HHHHHHHHHHHHHHHHHHHHHHHHHHHHHTT----HHHHHHH-SS-GGGG--TT--

Sequence (98 aa):
MEYIGDVLDQRRELKGKYYTPGFGLGAQLFSTMAKHVVKKLGPEEGENLIKDAVEEFGLERGKRIAEKVKALGKPLSFKNWLVYSDIDTINFKPISST

Foldseek 3Di:
DVVVVVVVVVVVVCVCVPPDPPVRVVVVVLVVVLVVQCVVPPDPVSVVVSVVVVVVVVVVQVVVQVVVCVVVVHDDDPVSCVVSHPDDCVVVPDPPDD

pLDDT: mean 89.4, std 12.0, range [44.5, 98.62]